Protein AF-A0A951AF20-F1 (afdb_monomer_lite)

pLDDT: mean 79.95, std 15.39, range [40.06, 97.38]

Radius of gyration: 38.18 Å; chains: 1; bounding box: 69×54×101 Å

Sequence (171 aa):
MSLGLAIALIGLTSLALAILLVPLLLRRQTDLSRESYNIAVYRDQLAEVERDAGRGLIGAEQAEAARAEIGRRILALAPRSAVEPPKSSASFAVAAIAVLLLPFAAWLLYARLGMPGLPDEPFAERAPPAAKAVAGGAEHLDLGEAIAKIGAHLKEHPEDLTGWLLLARTQ

Structure (mmCIF, N/CA/C/O backbone):
data_AF-A0A951AF20-F1
#
_entry.id   AF-A0A951AF20-F1
#
loop_
_atom_site.group_PDB
_atom_site.id
_atom_site.type_symbol
_atom_site.label_atom_id
_atom_site.label_alt_id
_atom_site.label_comp_id
_atom_site.label_asym_id
_atom_site.label_entity_id
_atom_site.label_seq_id
_atom_site.pdbx_PDB_ins_code
_atom_site.Cartn_x
_atom_site.Cartn_y
_atom_site.Cartn_z
_atom_site.occupancy
_atom_site.B_iso_or_equiv
_atom_site.auth_seq_id
_atom_site.auth_comp_id
_atom_site.auth_asym_id
_atom_site.auth_atom_id
_atom_site.pdbx_PDB_model_num
ATOM 1 N N . MET A 1 1 ? 18.245 -7.242 -28.278 1.00 63.59 1 MET A N 1
ATOM 2 C CA . MET A 1 1 ? 18.208 -6.647 -26.918 1.00 63.59 1 MET A CA 1
ATOM 3 C C . MET A 1 1 ? 19.289 -7.277 -26.042 1.00 63.59 1 MET A C 1
ATOM 5 O O . MET A 1 1 ? 19.335 -8.500 -25.961 1.00 63.59 1 MET A O 1
ATOM 9 N N . SER A 1 2 ? 20.182 -6.492 -25.429 1.00 80.56 2 SER A N 1
ATOM 10 C CA . SER A 1 2 ? 21.211 -7.043 -24.533 1.00 80.56 2 SER A CA 1
ATOM 11 C C . SER A 1 2 ? 20.570 -7.583 -23.245 1.00 80.56 2 SER A C 1
ATOM 13 O O . SER A 1 2 ? 19.606 -7.008 -22.735 1.00 80.56 2 SER A O 1
ATOM 15 N N . LEU A 1 3 ? 21.098 -8.691 -22.710 1.00 81.50 3 LEU A N 1
ATOM 16 C CA . LEU A 1 3 ? 20.596 -9.316 -21.476 1.00 81.50 3 LEU A CA 1
ATOM 17 C C . LEU A 1 3 ? 20.550 -8.307 -20.309 1.00 81.50 3 LEU A C 1
ATOM 19 O O . LEU A 1 3 ? 19.607 -8.306 -19.522 1.00 81.50 3 LEU A O 1
ATOM 23 N N . GLY A 1 4 ? 21.529 -7.398 -20.248 1.00 85.81 4 GLY A N 1
ATOM 24 C CA . GLY A 1 4 ? 21.602 -6.347 -19.232 1.00 85.81 4 GLY A CA 1
ATOM 25 C C . GLY A 1 4 ? 20.448 -5.340 -19.292 1.00 85.81 4 GLY A C 1
ATOM 26 O O . GLY A 1 4 ? 19.916 -4.969 -18.249 1.00 85.81 4 GLY A O 1
ATOM 27 N N . LEU A 1 5 ? 20.006 -4.944 -20.491 1.00 85.06 5 LEU A N 1
ATOM 28 C CA . LEU A 1 5 ? 18.901 -3.991 -20.658 1.00 85.06 5 LEU A CA 1
ATOM 29 C C . LEU A 1 5 ? 17.574 -4.605 -20.189 1.00 85.06 5 LEU A C 1
ATOM 31 O O . LEU A 1 5 ? 16.809 -3.962 -19.473 1.00 85.06 5 LEU A O 1
ATOM 35 N N . ALA A 1 6 ? 17.334 -5.878 -20.513 1.00 85.56 6 ALA A N 1
ATOM 36 C CA . ALA A 1 6 ? 16.149 -6.600 -20.051 1.00 85.56 6 ALA A CA 1
ATOM 37 C C . ALA A 1 6 ? 16.078 -6.671 -18.515 1.00 85.56 6 ALA A C 1
ATOM 39 O O . ALA A 1 6 ? 15.035 -6.384 -17.930 1.00 85.56 6 ALA A O 1
ATOM 40 N N . ILE A 1 7 ? 17.199 -7.001 -17.863 1.00 89.81 7 ILE A N 1
ATOM 41 C CA . ILE A 1 7 ? 17.292 -7.061 -16.397 1.00 89.81 7 ILE A CA 1
ATOM 42 C C . ILE A 1 7 ? 17.032 -5.681 -15.784 1.00 89.81 7 ILE A C 1
ATOM 44 O O . ILE A 1 7 ? 16.265 -5.576 -14.826 1.00 89.81 7 ILE A O 1
ATOM 48 N N . ALA A 1 8 ? 17.616 -4.622 -16.354 1.00 90.56 8 ALA A N 1
ATOM 49 C CA . ALA A 1 8 ? 17.415 -3.257 -15.879 1.00 90.56 8 ALA A CA 1
ATOM 50 C C . ALA A 1 8 ? 15.944 -2.821 -15.976 1.00 90.56 8 ALA A C 1
ATOM 52 O O . ALA A 1 8 ? 15.405 -2.281 -15.012 1.00 90.56 8 ALA A O 1
ATOM 53 N N . LEU A 1 9 ? 15.269 -3.101 -17.097 1.00 91.25 9 LEU A N 1
ATOM 54 C CA . LEU A 1 9 ? 13.852 -2.768 -17.281 1.00 91.25 9 LEU A CA 1
ATOM 55 C C . LEU A 1 9 ? 12.941 -3.534 -16.321 1.00 91.25 9 LEU A C 1
ATOM 57 O O . LEU A 1 9 ? 12.056 -2.933 -15.709 1.00 91.25 9 LEU A O 1
ATOM 61 N N . ILE A 1 10 ? 13.159 -4.841 -16.162 1.00 91.88 10 ILE A N 1
ATOM 62 C CA . ILE A 1 10 ? 12.387 -5.666 -15.224 1.00 91.88 10 ILE A CA 1
ATOM 63 C C . ILE A 1 10 ? 12.577 -5.133 -13.802 1.00 91.88 10 ILE A C 1
ATOM 65 O O . ILE A 1 10 ? 11.594 -4.868 -13.114 1.00 91.88 10 ILE A O 1
ATOM 69 N N . GLY A 1 11 ? 13.828 -4.896 -13.394 1.00 93.12 11 GLY A N 1
ATOM 70 C CA . GLY A 1 11 ? 14.157 -4.372 -12.070 1.00 93.12 11 GLY A CA 1
ATOM 71 C C . GLY A 1 11 ? 13.535 -3.002 -11.797 1.00 93.12 11 GLY A C 1
ATOM 72 O O . GLY A 1 11 ? 12.917 -2.812 -10.751 1.00 93.12 11 GLY A O 1
ATOM 73 N N . LEU A 1 12 ? 13.630 -2.065 -12.747 1.00 95.44 12 LEU A N 1
ATOM 74 C CA . LEU A 1 12 ? 13.049 -0.726 -12.612 1.00 95.44 12 LEU A CA 1
ATOM 75 C C . LEU A 1 12 ? 11.517 -0.781 -12.510 1.00 95.44 12 LEU A C 1
ATOM 77 O O . LEU A 1 12 ? 10.926 -0.094 -11.678 1.00 95.44 12 LEU A O 1
ATOM 81 N N . THR A 1 13 ? 10.876 -1.634 -13.312 1.00 92.62 13 THR A N 1
ATOM 82 C CA . THR A 1 13 ? 9.416 -1.809 -13.292 1.00 92.62 13 THR A CA 1
ATOM 83 C C . THR A 1 13 ? 8.950 -2.426 -11.975 1.00 92.62 13 THR A C 1
ATOM 85 O O . THR A 1 13 ? 8.009 -1.925 -11.358 1.00 92.62 13 THR A O 1
ATOM 88 N N . SER A 1 14 ? 9.628 -3.476 -11.499 1.00 93.06 14 SER A N 1
ATOM 89 C CA . SER A 1 14 ? 9.351 -4.078 -10.192 1.00 93.06 14 SER A CA 1
ATOM 90 C C . SER A 1 14 ? 9.543 -3.072 -9.059 1.00 93.06 14 SER A C 1
ATOM 92 O O . SER A 1 14 ? 8.704 -3.003 -8.163 1.00 93.06 14 SER A O 1
ATOM 94 N N . LEU A 1 15 ? 10.600 -2.256 -9.105 1.00 94.94 15 LEU A N 1
ATOM 95 C CA . LEU A 1 15 ? 10.851 -1.221 -8.104 1.00 94.94 15 LEU A CA 1
ATOM 96 C C . LEU A 1 15 ? 9.743 -0.161 -8.099 1.00 94.94 15 LEU A C 1
ATOM 98 O O . LEU A 1 15 ? 9.240 0.186 -7.033 1.00 94.94 15 LEU A O 1
ATOM 102 N N . ALA A 1 16 ? 9.316 0.314 -9.271 1.00 93.69 16 ALA A N 1
ATOM 103 C CA . ALA A 1 16 ? 8.216 1.269 -9.386 1.00 93.69 16 ALA A CA 1
ATOM 104 C C . ALA A 1 16 ? 6.903 0.699 -8.821 1.00 93.69 16 ALA A C 1
ATOM 106 O O . ALA A 1 16 ? 6.224 1.361 -8.033 1.00 93.69 16 ALA A O 1
ATOM 107 N N . LEU A 1 17 ? 6.574 -0.554 -9.159 1.00 92.25 17 LEU A N 1
ATOM 108 C CA . LEU A 1 17 ? 5.411 -1.252 -8.603 1.00 92.25 17 LEU A CA 1
ATOM 109 C C . LEU A 1 17 ? 5.521 -1.416 -7.084 1.00 92.25 17 LEU A C 1
ATOM 111 O O . LEU A 1 17 ? 4.540 -1.196 -6.377 1.00 92.25 17 LEU A O 1
ATOM 115 N N . ALA A 1 18 ? 6.702 -1.758 -6.566 1.00 91.19 18 ALA A N 1
ATOM 116 C CA . ALA A 1 18 ? 6.929 -1.879 -5.132 1.00 91.19 18 ALA A CA 1
ATOM 117 C C . ALA A 1 18 ? 6.721 -0.536 -4.418 1.00 91.19 18 ALA A C 1
ATOM 119 O O . ALA A 1 18 ? 5.989 -0.482 -3.433 1.00 91.19 18 ALA A O 1
ATOM 120 N N . ILE A 1 19 ? 7.283 0.557 -4.943 1.00 94.25 19 ILE A N 1
ATOM 121 C CA . ILE A 1 19 ? 7.111 1.909 -4.389 1.00 94.25 19 ILE A CA 1
ATOM 122 C C . ILE A 1 19 ? 5.631 2.306 -4.333 1.00 94.25 19 ILE A C 1
ATOM 124 O O . ILE A 1 19 ? 5.214 2.951 -3.375 1.00 94.25 19 ILE A O 1
ATOM 128 N N . LEU A 1 20 ? 4.825 1.908 -5.318 1.00 89.69 20 LEU A N 1
ATOM 129 C CA . LEU A 1 20 ? 3.399 2.227 -5.344 1.00 89.69 20 LEU A CA 1
ATOM 130 C C . LEU A 1 20 ? 2.575 1.337 -4.399 1.00 89.69 20 LEU A C 1
ATOM 132 O O . LEU A 1 20 ? 1.722 1.826 -3.657 1.00 89.69 20 LEU A O 1
ATOM 136 N N . LEU A 1 21 ? 2.809 0.023 -4.430 1.00 88.00 21 LEU A N 1
ATOM 137 C CA . LEU A 1 21 ? 1.948 -0.959 -3.767 1.00 88.00 21 LEU A CA 1
ATOM 138 C C . LEU A 1 21 ? 2.312 -1.165 -2.292 1.00 88.00 21 LEU A C 1
ATOM 140 O O . LEU A 1 21 ? 1.423 -1.250 -1.447 1.00 88.00 21 LEU A O 1
ATOM 144 N N . VAL A 1 22 ? 3.601 -1.204 -1.950 1.00 87.69 22 VAL A N 1
ATOM 145 C CA . VAL A 1 22 ? 4.073 -1.477 -0.582 1.00 87.69 22 VAL A CA 1
ATOM 146 C C . VAL A 1 22 ? 3.518 -0.476 0.446 1.00 87.69 22 VAL A C 1
ATOM 148 O O . VAL A 1 22 ? 2.863 -0.927 1.389 1.00 87.69 22 VAL A O 1
ATOM 151 N N . PRO A 1 23 ? 3.671 0.859 0.306 1.00 86.25 23 PRO A N 1
ATOM 152 C CA . PRO A 1 23 ? 3.178 1.797 1.320 1.00 86.25 23 PRO A CA 1
ATOM 153 C C . PRO A 1 23 ? 1.652 1.773 1.473 1.00 86.25 23 PRO A C 1
ATOM 155 O O . PRO A 1 23 ? 1.147 1.976 2.578 1.00 86.25 23 PRO A O 1
ATOM 158 N N . LEU A 1 24 ? 0.910 1.486 0.399 1.00 83.06 24 LEU A N 1
ATOM 159 C CA . LEU A 1 24 ? -0.546 1.352 0.448 1.00 83.06 24 LEU A CA 1
ATOM 160 C C . LEU A 1 24 ? -0.967 0.140 1.290 1.00 83.06 24 LEU A C 1
ATOM 162 O O . LEU A 1 24 ? -1.889 0.226 2.103 1.00 83.06 24 LEU A O 1
ATOM 166 N N . LEU A 1 25 ? -0.257 -0.978 1.134 1.00 80.75 25 LEU A N 1
ATOM 167 C CA . LEU A 1 25 ? -0.512 -2.191 1.901 1.00 80.75 25 LEU A CA 1
ATOM 168 C C . LEU A 1 25 ? -0.089 -2.058 3.367 1.00 80.75 25 LEU A C 1
ATOM 170 O O . LEU A 1 25 ? -0.802 -2.551 4.241 1.00 80.75 25 LEU A O 1
ATOM 174 N N . LEU A 1 26 ? 1.032 -1.386 3.651 1.00 80.06 26 LEU A N 1
ATOM 175 C CA . LEU A 1 26 ? 1.468 -1.149 5.031 1.00 80.06 26 LEU A CA 1
ATOM 176 C C . LEU A 1 26 ? 0.507 -0.216 5.780 1.00 80.06 26 LEU A C 1
ATOM 178 O O . LEU A 1 26 ? 0.152 -0.516 6.917 1.00 80.06 26 LEU A O 1
ATOM 182 N N . ARG A 1 27 ? 0.033 0.867 5.146 1.00 76.38 27 ARG A N 1
ATOM 183 C CA . ARG A 1 27 ? -0.955 1.785 5.746 1.00 76.38 27 ARG A CA 1
ATOM 184 C C . ARG A 1 27 ? -2.233 1.063 6.164 1.00 76.38 27 ARG A C 1
ATOM 186 O O . ARG A 1 27 ? -2.680 1.184 7.300 1.00 76.38 27 ARG A O 1
ATOM 193 N N . ARG A 1 28 ? -2.759 0.215 5.279 1.00 72.81 28 ARG A N 1
ATOM 194 C CA . ARG A 1 28 ? -3.953 -0.584 5.561 1.00 72.81 28 ARG A CA 1
ATOM 195 C C . ARG A 1 28 ? -3.770 -1.514 6.766 1.00 72.81 28 ARG A C 1
ATOM 197 O O . ARG A 1 28 ? -4.696 -1.676 7.553 1.00 72.81 28 ARG A O 1
ATOM 204 N N . GLN A 1 29 ? -2.591 -2.114 6.931 1.00 70.56 29 GLN A N 1
ATOM 205 C CA . GLN A 1 29 ? -2.298 -2.947 8.104 1.00 70.56 29 GLN A CA 1
ATOM 206 C C . GLN A 1 29 ? -2.246 -2.126 9.395 1.00 70.56 29 GLN A C 1
ATOM 208 O O . GLN A 1 29 ? -2.770 -2.560 10.422 1.00 70.56 29 GLN A O 1
ATOM 213 N N . THR A 1 30 ? -1.647 -0.932 9.351 1.00 73.25 30 THR A N 1
ATOM 214 C CA . THR A 1 30 ? -1.591 -0.050 10.522 1.00 73.25 30 THR A CA 1
ATOM 215 C C . THR A 1 30 ? -2.964 0.477 10.925 1.00 73.25 30 THR A C 1
ATOM 217 O O . THR A 1 30 ? -3.233 0.566 12.121 1.00 73.25 30 THR A O 1
ATOM 220 N N . ASP A 1 31 ? -3.841 0.770 9.964 1.00 74.19 31 ASP A N 1
ATOM 221 C CA . ASP A 1 31 ? -5.196 1.262 10.235 1.00 74.19 31 ASP A CA 1
ATOM 222 C C . ASP A 1 31 ? -6.058 0.175 10.889 1.00 74.19 31 ASP A C 1
ATOM 224 O O . ASP A 1 31 ? -6.629 0.408 11.953 1.00 74.19 31 ASP A O 1
ATOM 228 N N . LEU A 1 32 ? -6.032 -1.054 10.354 1.00 71.75 32 LEU A N 1
ATOM 229 C CA . LEU A 1 32 ? -6.723 -2.205 10.956 1.00 71.75 32 LEU A CA 1
ATOM 230 C C . LEU A 1 32 ? -6.234 -2.500 12.383 1.00 71.75 32 LEU A C 1
ATOM 232 O O . LEU A 1 32 ? -7.025 -2.819 13.272 1.00 71.75 32 LEU A O 1
ATOM 236 N N . SER A 1 33 ? -4.926 -2.374 12.624 1.00 75.75 33 SER A N 1
ATOM 237 C CA . SER A 1 33 ? -4.348 -2.534 13.962 1.00 75.75 33 SER A CA 1
ATOM 238 C C . SER A 1 33 ? -4.849 -1.450 14.926 1.00 75.75 33 SER A C 1
ATOM 240 O O . SER A 1 33 ? -5.317 -1.766 16.023 1.00 75.75 33 SER A O 1
ATOM 242 N N . ARG A 1 34 ? -4.855 -0.178 14.502 1.00 78.81 34 ARG A N 1
ATOM 243 C CA . ARG A 1 34 ? -5.374 0.949 15.300 1.00 78.81 34 ARG A CA 1
ATOM 244 C C . ARG A 1 34 ? -6.865 0.810 15.606 1.00 78.81 34 ARG A C 1
ATOM 246 O O . ARG A 1 34 ? -7.264 1.045 16.743 1.00 78.81 34 ARG A O 1
ATOM 253 N N . GLU A 1 35 ? -7.678 0.401 14.636 1.00 83.62 35 GLU A N 1
ATOM 254 C CA . GLU A 1 35 ? -9.110 0.143 14.835 1.00 83.62 35 GLU A CA 1
ATOM 255 C C . GLU A 1 35 ? -9.341 -0.954 15.878 1.00 83.62 35 GLU A C 1
ATOM 257 O O . GLU A 1 35 ? -10.107 -0.756 16.823 1.00 83.62 35 GLU A O 1
ATOM 262 N N . SER A 1 36 ? -8.623 -2.078 15.767 1.00 80.19 36 SER A N 1
ATOM 263 C CA . SER A 1 36 ? -8.733 -3.183 16.727 1.00 80.19 36 SER A CA 1
ATOM 264 C C . SER A 1 36 ? -8.339 -2.773 18.152 1.00 80.19 36 SER A C 1
ATOM 266 O O . SER A 1 36 ? -9.016 -3.143 19.114 1.00 80.19 36 SER A O 1
ATOM 268 N N . TYR A 1 37 ? -7.302 -1.941 18.287 1.00 85.06 37 TYR A N 1
ATOM 269 C CA . TYR A 1 37 ? -6.882 -1.371 19.564 1.00 85.06 37 TYR A CA 1
ATOM 270 C C . TYR A 1 37 ? -7.952 -0.439 20.150 1.00 85.06 37 TYR A C 1
ATOM 272 O O . TYR A 1 37 ? -8.315 -0.567 21.318 1.00 85.06 37 TYR A O 1
ATOM 280 N N . ASN A 1 38 ? -8.521 0.455 19.337 1.00 88.56 38 ASN A N 1
ATOM 281 C CA . ASN A 1 38 ? -9.559 1.385 19.787 1.00 88.56 38 ASN A CA 1
ATOM 282 C C . ASN A 1 38 ? -10.833 0.658 20.246 1.00 88.56 38 ASN A C 1
ATOM 284 O O . ASN A 1 38 ? -11.447 1.059 21.233 1.00 88.56 38 ASN A O 1
ATOM 288 N N . ILE A 1 39 ? -11.210 -0.438 19.576 1.00 90.19 39 ILE A N 1
ATOM 289 C CA . ILE A 1 39 ? -12.336 -1.281 20.003 1.00 90.19 39 ILE A CA 1
ATOM 290 C C . ILE A 1 39 ? -12.079 -1.864 21.397 1.00 90.19 39 ILE A C 1
ATOM 292 O O . ILE A 1 39 ? -12.983 -1.849 22.231 1.00 90.19 39 ILE A O 1
ATOM 296 N N . ALA A 1 40 ? -10.868 -2.355 21.677 1.00 90.00 40 ALA A N 1
ATOM 297 C CA . ALA A 1 40 ? -10.532 -2.885 22.998 1.00 90.00 40 ALA A CA 1
ATOM 298 C C . ALA A 1 40 ? -10.671 -1.815 24.095 1.00 90.00 40 ALA A C 1
ATOM 300 O O . ALA A 1 40 ? -11.273 -2.083 25.133 1.00 90.00 40 ALA A O 1
ATOM 301 N N . VAL A 1 41 ? -10.210 -0.590 23.825 1.00 93.88 41 VAL A N 1
ATOM 302 C CA . VAL A 1 41 ? -10.348 0.549 24.747 1.00 93.88 41 VAL A CA 1
ATOM 303 C C . VAL A 1 41 ? -11.819 0.897 24.996 1.00 93.88 41 VAL A C 1
ATOM 305 O O . VAL A 1 41 ? -12.220 1.076 26.142 1.00 93.88 41 VAL A O 1
ATOM 308 N N . TYR A 1 42 ? -12.659 0.952 23.957 1.00 94.19 42 TYR A N 1
ATOM 309 C CA . TYR A 1 42 ? -14.084 1.253 24.140 1.00 94.19 42 TYR A CA 1
ATOM 310 C C . TYR A 1 42 ? -14.841 0.165 24.906 1.00 94.19 42 TYR A C 1
ATOM 312 O O . TYR A 1 42 ? -15.778 0.475 25.641 1.00 94.19 42 TYR A O 1
ATOM 320 N N . ARG A 1 43 ? -14.436 -1.104 24.777 1.00 93.31 43 ARG A N 1
ATOM 321 C CA . ARG A 1 43 ? -15.003 -2.194 25.587 1.00 93.31 43 ARG A CA 1
ATOM 322 C C . ARG A 1 43 ? -14.649 -2.046 27.065 1.00 93.31 43 ARG A C 1
ATOM 324 O O . ARG A 1 43 ? -15.508 -2.296 27.903 1.00 93.31 43 ARG A O 1
ATOM 331 N N . ASP A 1 44 ? -13.428 -1.617 27.371 1.00 95.62 44 ASP A N 1
ATOM 332 C CA . ASP A 1 44 ? -13.006 -1.345 28.748 1.00 95.62 44 ASP A CA 1
ATOM 333 C C . ASP A 1 44 ? -13.774 -0.156 29.351 1.00 95.62 44 ASP A C 1
ATOM 335 O O . ASP A 1 44 ? -14.307 -0.255 30.454 1.00 95.62 44 ASP A O 1
ATOM 339 N N . GLN A 1 45 ? -13.965 0.918 28.575 1.00 96.12 45 GLN A N 1
ATOM 340 C CA . GLN A 1 45 ? -14.788 2.066 28.984 1.00 96.12 45 GLN A CA 1
ATOM 341 C C . GLN A 1 45 ? -16.239 1.672 29.280 1.00 96.12 45 GLN A C 1
ATOM 343 O O . GLN A 1 45 ? -16.838 2.169 30.230 1.00 96.12 45 GLN A O 1
ATOM 348 N N . LEU A 1 46 ? -16.816 0.760 28.495 1.00 96.75 46 LEU A N 1
ATOM 349 C CA . LEU A 1 46 ? -18.169 0.267 28.747 1.00 96.75 46 LEU A CA 1
ATOM 350 C C . LEU A 1 46 ? -18.252 -0.485 30.086 1.00 96.75 46 LEU A C 1
ATOM 352 O O . LEU A 1 46 ? -19.182 -0.267 30.863 1.00 96.75 46 LEU A O 1
ATOM 356 N N . ALA A 1 47 ? -17.249 -1.319 30.379 1.00 96.75 47 ALA A N 1
ATOM 357 C CA . ALA A 1 47 ? -17.146 -2.040 31.645 1.00 96.75 47 ALA A CA 1
ATOM 358 C C . ALA A 1 47 ? -16.882 -1.103 32.839 1.00 96.75 47 ALA A C 1
ATOM 360 O O . ALA A 1 47 ? -17.287 -1.387 33.967 1.00 96.75 47 ALA A O 1
ATOM 361 N N . GLU A 1 48 ? -16.198 0.019 32.627 1.00 96.56 48 GLU A N 1
ATOM 362 C CA . GLU A 1 48 ? -16.045 1.072 33.633 1.00 96.56 48 GLU A CA 1
ATOM 363 C C . GLU A 1 48 ? -17.381 1.760 33.938 1.00 96.56 48 GLU A C 1
ATOM 365 O O . GLU A 1 48 ? -17.779 1.808 35.101 1.00 96.56 48 GLU A O 1
ATOM 370 N N . VAL A 1 49 ? -18.133 2.163 32.909 1.00 97.38 49 VAL A N 1
ATOM 371 C CA . VAL A 1 49 ? -19.472 2.759 33.065 1.00 97.38 49 VAL A CA 1
ATOM 372 C C . VAL A 1 49 ? -20.421 1.817 33.812 1.00 97.38 49 VAL A C 1
ATOM 374 O O . VAL A 1 49 ? -21.162 2.254 34.692 1.00 97.38 49 VAL A O 1
ATOM 377 N N . GLU A 1 50 ? -20.390 0.516 33.515 1.00 95.50 50 GLU A N 1
ATOM 378 C CA . GLU A 1 50 ? -21.193 -0.479 34.235 1.00 95.50 50 GLU A CA 1
ATOM 379 C C . GLU A 1 50 ? -20.809 -0.597 35.712 1.00 95.50 50 GLU A C 1
ATOM 381 O O . GLU A 1 50 ? -21.690 -0.646 36.575 1.00 95.50 50 GLU A O 1
ATOM 386 N N . ARG A 1 51 ? -19.507 -0.601 36.024 1.00 97.00 51 ARG A N 1
ATOM 387 C CA . ARG A 1 51 ? -19.024 -0.628 37.411 1.00 97.00 51 ARG A CA 1
ATOM 388 C C . ARG A 1 51 ? -19.405 0.640 38.168 1.00 97.00 51 ARG A C 1
ATOM 390 O O . ARG A 1 51 ? -19.785 0.553 39.333 1.00 97.00 51 ARG A O 1
ATOM 397 N N . ASP A 1 52 ? -19.322 1.804 37.539 1.00 96.94 52 ASP A N 1
ATOM 398 C CA . ASP A 1 52 ? -19.665 3.082 38.168 1.00 96.94 52 ASP A CA 1
ATOM 399 C C . ASP A 1 52 ? -21.164 3.220 38.410 1.00 96.94 52 ASP A C 1
ATOM 401 O O . ASP A 1 52 ? -21.574 3.654 39.489 1.00 96.94 52 ASP A O 1
ATOM 405 N N . ALA A 1 53 ? -21.982 2.767 37.458 1.00 96.31 53 ALA A N 1
ATOM 406 C CA . ALA A 1 53 ? -23.427 2.689 37.624 1.00 96.31 53 ALA A CA 1
ATOM 407 C C . ALA A 1 53 ? -23.809 1.698 38.736 1.00 96.31 53 ALA A C 1
ATOM 409 O O . ALA A 1 53 ? -24.622 2.023 39.599 1.00 96.31 53 ALA A O 1
ATOM 410 N N . GLY A 1 54 ? -23.178 0.518 38.776 1.00 94.69 54 GLY A N 1
ATOM 411 C CA . GLY A 1 54 ? -23.404 -0.484 39.823 1.00 94.69 54 GLY A CA 1
ATOM 412 C C . GLY A 1 54 ? -22.991 -0.016 41.223 1.00 94.69 54 GLY A C 1
ATOM 413 O O . GLY A 1 54 ? -23.584 -0.434 42.214 1.00 94.69 54 GLY A O 1
ATOM 414 N N . ARG A 1 55 ? -22.006 0.888 41.310 1.00 96.25 55 ARG A N 1
ATOM 415 C CA . ARG A 1 55 ? -21.578 1.548 42.556 1.00 96.25 55 ARG A CA 1
ATOM 416 C C . ARG A 1 55 ? -22.406 2.787 42.913 1.00 96.25 55 ARG A C 1
ATOM 418 O O . ARG A 1 55 ? -22.176 3.368 43.969 1.00 96.25 55 ARG A O 1
ATOM 425 N N . GLY A 1 56 ? -23.334 3.208 42.052 1.00 93.88 56 GLY A N 1
ATOM 426 C CA . GLY A 1 56 ? -24.126 4.426 42.238 1.00 93.88 56 GLY A CA 1
ATOM 427 C C . GLY A 1 56 ? -23.318 5.725 42.132 1.00 93.88 56 GLY A C 1
ATOM 428 O O . GLY A 1 56 ? -23.775 6.759 42.610 1.00 93.88 56 GLY A O 1
ATOM 429 N N . LEU A 1 57 ? -22.123 5.688 41.530 1.00 95.69 57 LEU A N 1
ATOM 430 C CA . LEU A 1 57 ? -21.276 6.874 41.325 1.00 95.69 57 LEU A CA 1
ATOM 431 C C . LEU A 1 57 ? -21.816 7.781 40.211 1.00 95.69 57 LEU A C 1
ATOM 433 O O . LEU A 1 57 ? -21.575 8.986 40.219 1.00 95.69 57 LEU A O 1
ATOM 437 N N . ILE A 1 58 ? -22.558 7.197 39.269 1.00 95.75 58 ILE A N 1
ATOM 438 C CA . ILE A 1 58 ? -23.257 7.894 38.188 1.00 95.75 58 ILE A CA 1
ATOM 439 C C . ILE A 1 58 ? -24.732 7.486 38.183 1.00 95.75 58 ILE A C 1
ATOM 441 O O . ILE A 1 58 ? -25.074 6.352 38.522 1.00 95.75 58 ILE A O 1
ATOM 445 N N . GLY A 1 59 ? -25.614 8.411 37.802 1.00 95.75 59 GLY A N 1
ATOM 446 C CA . GLY A 1 59 ? -27.044 8.126 37.681 1.00 95.75 59 GLY A CA 1
ATOM 447 C C . GLY A 1 59 ? -27.371 7.253 36.464 1.00 95.75 59 GLY A C 1
ATOM 448 O O . GLY A 1 59 ? -26.591 7.150 35.514 1.00 95.75 59 GLY A O 1
ATOM 449 N N . ALA A 1 60 ? -28.545 6.616 36.489 1.00 93.69 60 ALA A N 1
ATOM 450 C CA . ALA A 1 60 ? -28.968 5.674 35.451 1.00 93.69 60 ALA A CA 1
ATOM 451 C C . ALA A 1 60 ? -29.080 6.324 34.060 1.00 93.69 60 ALA A C 1
ATOM 453 O O . ALA A 1 60 ? -28.628 5.738 33.079 1.00 93.69 60 ALA A O 1
ATOM 454 N N . GLU A 1 61 ? -29.612 7.549 33.976 1.00 95.06 61 GLU A N 1
ATOM 455 C CA . GLU A 1 61 ? -29.697 8.290 32.710 1.00 95.06 61 GLU A CA 1
ATOM 456 C C . GLU A 1 61 ? -28.313 8.658 32.163 1.00 95.06 61 GLU A C 1
ATOM 458 O O . GLU A 1 61 ? -28.068 8.557 30.962 1.00 95.06 61 GLU A O 1
ATOM 463 N N . GLN A 1 62 ? -27.375 9.035 33.037 1.00 96.00 62 GLN A N 1
ATOM 464 C CA . GLN A 1 62 ? -25.999 9.338 32.644 1.00 96.00 62 GLN A CA 1
ATOM 465 C C . GLN A 1 62 ? -25.278 8.081 32.142 1.00 96.00 62 GLN A C 1
ATOM 467 O O . GLN A 1 62 ? -24.559 8.146 31.145 1.00 96.00 62 GLN A O 1
ATOM 472 N N . ALA A 1 63 ? -25.496 6.934 32.793 1.00 96.88 63 ALA A N 1
ATOM 473 C CA . ALA A 1 63 ? -24.943 5.653 32.363 1.00 96.88 63 ALA A CA 1
ATOM 474 C C . ALA A 1 63 ? -25.511 5.209 31.002 1.00 96.88 63 ALA A C 1
ATOM 476 O O . ALA A 1 63 ? -24.752 4.799 30.126 1.00 96.88 63 ALA A O 1
ATOM 477 N N . GLU A 1 64 ? -26.826 5.325 30.795 1.00 96.62 64 GLU A N 1
ATOM 478 C CA . GLU A 1 64 ? -27.490 5.092 29.502 1.00 96.62 64 GLU A CA 1
ATOM 479 C C . GLU A 1 64 ? -26.910 5.982 28.394 1.00 96.62 64 GLU A C 1
ATOM 481 O O . GLU A 1 64 ? -26.486 5.481 27.350 1.00 96.62 64 GLU A O 1
ATOM 486 N N . ALA A 1 65 ? -26.810 7.291 28.641 1.00 97.06 65 ALA A N 1
ATOM 487 C CA . ALA A 1 65 ? -26.259 8.240 27.678 1.00 97.06 65 ALA A CA 1
ATOM 488 C C . ALA A 1 65 ? -24.795 7.922 27.322 1.00 97.06 65 ALA A C 1
ATOM 490 O O . ALA A 1 65 ? -24.417 7.949 26.148 1.00 97.06 65 ALA A O 1
ATOM 491 N N . ALA A 1 66 ? -23.975 7.566 28.318 1.00 96.38 66 ALA A N 1
ATOM 492 C CA . ALA A 1 66 ? -22.586 7.170 28.109 1.00 96.38 66 ALA A CA 1
ATOM 493 C C . ALA A 1 66 ? -22.474 5.884 27.273 1.00 96.38 66 ALA A C 1
ATOM 495 O O . ALA A 1 66 ? -21.696 5.837 26.317 1.00 96.38 66 ALA A O 1
ATOM 496 N N . ARG A 1 67 ? -23.289 4.862 27.573 1.00 96.50 67 ARG A N 1
ATOM 497 C CA . ARG A 1 67 ? -23.346 3.617 26.789 1.00 96.50 67 ARG A CA 1
ATOM 498 C C . ARG A 1 67 ? -23.743 3.876 25.337 1.00 96.50 67 ARG A C 1
ATOM 500 O O . ARG A 1 67 ? -23.104 3.341 24.431 1.00 96.50 67 ARG A O 1
ATOM 507 N N . ALA A 1 68 ? -24.747 4.722 25.110 1.00 96.50 68 ALA A N 1
ATOM 508 C CA . ALA A 1 68 ? -25.198 5.083 23.770 1.00 96.50 68 ALA A CA 1
ATOM 509 C C . ALA A 1 68 ? -24.099 5.795 22.958 1.00 96.50 68 ALA A C 1
ATOM 511 O O . ALA A 1 68 ? -23.875 5.462 21.792 1.00 96.50 68 ALA A O 1
ATOM 512 N N . GLU A 1 69 ? -23.363 6.729 23.569 1.00 95.44 69 GLU A N 1
ATOM 513 C CA . GLU A 1 69 ? -22.263 7.440 22.907 1.00 95.44 69 GLU A CA 1
ATOM 514 C C . GLU A 1 69 ? -21.076 6.517 22.590 1.00 95.44 69 GLU A C 1
ATOM 516 O O . GLU A 1 69 ? -20.551 6.550 21.474 1.00 95.44 69 GLU A O 1
ATOM 521 N N . ILE A 1 70 ? -20.667 5.661 23.534 1.00 95.38 70 ILE A N 1
ATOM 522 C CA . ILE A 1 70 ? -19.597 4.674 23.311 1.00 95.38 70 ILE A CA 1
ATOM 523 C C . ILE A 1 70 ? -20.006 3.706 22.195 1.00 95.38 70 ILE A C 1
ATOM 525 O O . ILE A 1 70 ? -19.229 3.467 21.270 1.00 95.38 70 ILE A O 1
ATOM 529 N N . GLY A 1 71 ? -21.248 3.214 22.221 1.00 92.62 71 GLY A N 1
ATOM 530 C CA . GLY A 1 71 ? -21.809 2.377 21.162 1.00 92.62 71 GLY A CA 1
ATOM 531 C C . GLY A 1 71 ? -21.762 3.066 19.798 1.00 92.62 71 GLY A C 1
ATOM 532 O O . GLY A 1 71 ? -21.297 2.475 18.825 1.00 92.62 7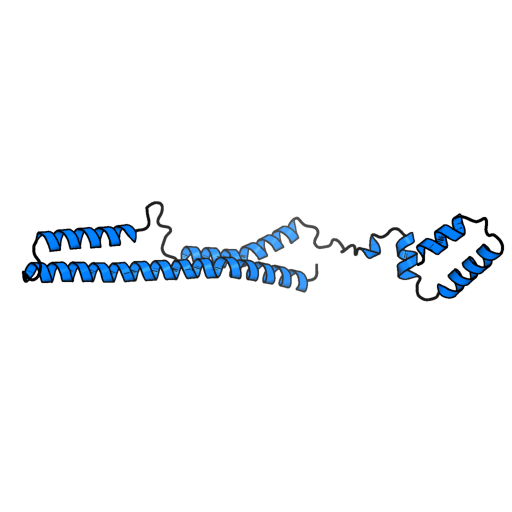1 GLY A O 1
ATOM 533 N N . ARG A 1 72 ? -22.134 4.351 19.725 1.00 92.88 72 ARG A N 1
ATOM 534 C CA . ARG A 1 72 ? -22.031 5.147 18.493 1.00 92.88 72 ARG A CA 1
ATOM 535 C C . ARG A 1 72 ? -20.590 5.243 17.983 1.00 92.88 72 ARG A C 1
ATOM 537 O O . ARG A 1 72 ? -20.374 5.148 16.778 1.00 92.88 72 ARG A O 1
ATOM 544 N N . ARG A 1 73 ? -19.602 5.405 18.870 1.00 91.25 73 ARG A N 1
ATOM 545 C CA . ARG A 1 73 ? -18.171 5.456 18.504 1.00 91.25 73 ARG A CA 1
ATOM 546 C C . ARG A 1 73 ? -17.654 4.115 17.992 1.00 91.25 73 ARG A C 1
ATOM 548 O O . ARG A 1 73 ? -16.948 4.093 16.990 1.00 91.25 73 ARG A O 1
ATOM 555 N N . ILE A 1 74 ? -18.052 3.008 18.619 1.00 90.25 74 ILE A N 1
ATOM 556 C CA . ILE A 1 74 ? -17.732 1.655 18.139 1.00 90.25 74 ILE A CA 1
ATOM 557 C C . ILE A 1 74 ? -18.343 1.427 16.750 1.00 90.25 74 ILE A C 1
ATOM 559 O O . ILE A 1 74 ? -17.658 0.953 15.849 1.00 90.25 74 ILE A O 1
ATOM 563 N N . LEU A 1 75 ? -19.605 1.815 16.547 1.00 88.00 75 LEU A N 1
ATOM 564 C CA . LEU A 1 75 ? -20.272 1.713 15.246 1.00 88.00 75 LEU A CA 1
ATOM 565 C C . LEU A 1 75 ? -19.631 2.612 14.179 1.00 88.00 75 LEU A C 1
ATOM 567 O O . LEU A 1 75 ? -19.640 2.255 13.007 1.00 88.00 75 LEU A O 1
ATOM 571 N N . ALA A 1 76 ? -19.059 3.755 14.564 1.00 86.75 76 ALA A N 1
ATOM 572 C CA . ALA A 1 76 ? -18.320 4.627 13.652 1.00 86.75 76 ALA A CA 1
ATOM 573 C C . ALA A 1 76 ? -16.945 4.060 13.253 1.00 86.75 76 ALA A C 1
ATOM 575 O O . ALA A 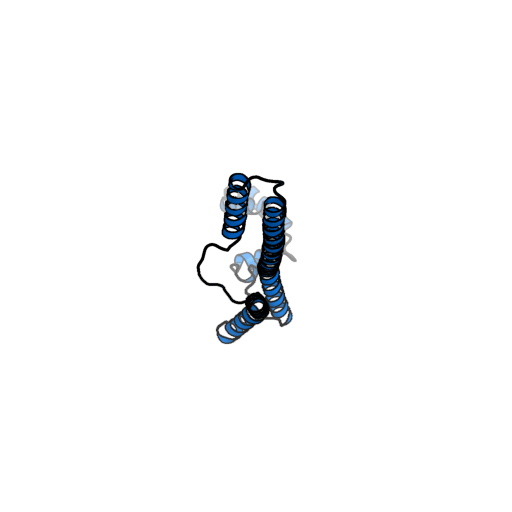1 76 ? -16.446 4.401 12.182 1.00 86.75 76 ALA A O 1
ATOM 576 N N . LEU A 1 77 ? -16.346 3.208 14.095 1.00 81.06 77 LEU A N 1
ATOM 577 C CA . LEU A 1 77 ? -15.138 2.444 13.769 1.00 81.06 77 LEU A CA 1
ATOM 578 C C . LEU A 1 77 ? -15.431 1.190 12.943 1.00 81.06 77 LEU A C 1
ATOM 580 O O . LEU A 1 77 ? -14.533 0.681 12.279 1.00 81.06 77 LEU A O 1
ATOM 584 N N . ALA A 1 78 ? -16.659 0.667 12.991 1.00 68.50 78 ALA A N 1
ATOM 585 C CA . ALA A 1 78 ? -17.043 -0.445 12.141 1.00 68.50 78 ALA A CA 1
ATOM 586 C C . ALA A 1 78 ? -17.034 0.031 10.676 1.00 68.50 78 ALA A C 1
ATOM 588 O O . ALA A 1 78 ? -17.722 1.004 10.344 1.00 68.50 78 ALA A O 1
ATOM 589 N N . PRO A 1 79 ? -16.274 -0.620 9.780 1.00 59.97 79 PRO A N 1
ATOM 590 C CA . PRO A 1 79 ? -16.239 -0.221 8.382 1.00 59.97 79 PRO A CA 1
ATOM 591 C C . PRO A 1 79 ? -17.661 -0.285 7.808 1.00 59.97 79 PRO A C 1
ATOM 593 O O . PRO A 1 79 ? -18.305 -1.337 7.837 1.00 59.97 79 PRO A O 1
ATOM 596 N N . ARG A 1 80 ? -18.171 0.854 7.307 1.00 50.50 80 ARG A N 1
ATOM 597 C CA . ARG A 1 80 ? -19.460 0.927 6.595 1.00 50.50 80 ARG A CA 1
ATOM 598 C C . ARG A 1 80 ? -19.471 -0.165 5.517 1.00 50.50 80 ARG A C 1
ATOM 600 O O . ARG A 1 80 ? -18.602 -0.192 4.653 1.00 50.50 80 ARG A O 1
ATOM 607 N N . SER A 1 81 ? -20.421 -1.086 5.625 1.00 44.69 81 SER A N 1
ATOM 608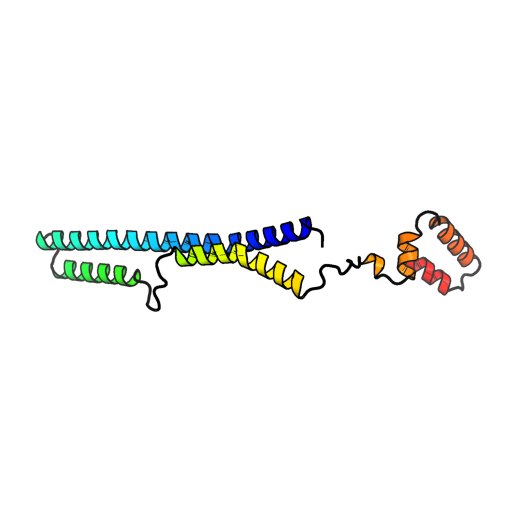 C CA . SER A 1 81 ? -20.484 -2.359 4.903 1.00 44.69 81 SER A CA 1
ATOM 609 C C . SER A 1 81 ? -20.310 -2.270 3.381 1.00 44.69 81 SER A C 1
ATOM 611 O O . SER A 1 81 ? -21.016 -1.506 2.732 1.00 44.69 81 SER A O 1
ATOM 613 N N . ALA A 1 82 ? -19.455 -3.134 2.817 1.00 40.06 82 ALA A N 1
ATOM 614 C CA . ALA A 1 82 ? -19.805 -4.157 1.815 1.00 40.06 82 ALA A CA 1
ATOM 615 C C . ALA A 1 82 ? -18.527 -4.891 1.354 1.00 40.06 82 ALA A C 1
ATOM 617 O O . ALA A 1 82 ? -17.616 -4.276 0.810 1.00 40.06 82 ALA A O 1
ATOM 618 N N . VAL A 1 83 ? -18.507 -6.217 1.547 1.00 40.62 83 VAL A N 1
ATOM 619 C CA . VAL A 1 83 ? -17.390 -7.149 1.297 1.00 40.62 83 VAL A CA 1
ATOM 620 C C . VAL A 1 83 ? -16.234 -6.960 2.285 1.00 40.62 83 VAL A C 1
ATOM 622 O O . VAL A 1 83 ? -15.390 -6.093 2.110 1.00 40.62 83 VAL A O 1
ATOM 625 N N . GLU A 1 84 ? -16.161 -7.802 3.318 1.00 42.22 84 GLU A N 1
ATOM 626 C CA . GLU A 1 84 ? -14.882 -8.076 3.981 1.00 42.22 84 GLU A CA 1
ATOM 627 C C . GLU A 1 84 ? -13.979 -8.795 2.964 1.00 42.22 84 GLU A C 1
ATOM 629 O O . GLU A 1 84 ? -14.231 -9.964 2.660 1.00 42.22 84 GLU A O 1
ATOM 634 N N . PRO A 1 85 ? -12.924 -8.175 2.402 1.00 47.72 85 PRO A N 1
ATOM 635 C CA . PRO A 1 85 ? -11.859 -8.981 1.840 1.00 47.72 85 PRO A CA 1
ATOM 636 C C . PRO A 1 85 ? -11.162 -9.701 3.008 1.00 47.72 85 PRO A C 1
ATOM 638 O O . PRO A 1 85 ? -10.947 -9.097 4.066 1.00 47.72 85 PRO A O 1
ATOM 641 N N . PRO A 1 86 ? -10.805 -10.984 2.846 1.00 47.41 86 PRO A N 1
ATOM 642 C CA . PRO A 1 86 ? -10.207 -11.777 3.911 1.00 47.41 86 PRO A CA 1
ATOM 643 C C . PRO A 1 86 ? -8.939 -11.115 4.462 1.00 47.41 86 PRO A C 1
ATOM 645 O O . PRO A 1 86 ? -8.226 -10.404 3.750 1.00 47.41 86 PRO A O 1
ATOM 648 N N . LYS A 1 87 ? -8.664 -11.381 5.746 1.00 53.91 87 LYS A N 1
ATOM 649 C CA . LYS A 1 87 ? -7.476 -10.956 6.504 1.00 53.91 87 LYS A CA 1
ATOM 650 C C . LYS A 1 87 ? -6.221 -10.866 5.623 1.00 53.91 87 LYS A C 1
ATOM 652 O O . LYS A 1 87 ? -5.648 -11.884 5.264 1.00 53.91 87 LYS A O 1
ATOM 657 N N . SER A 1 88 ? -5.833 -9.625 5.318 1.00 61.19 88 SER A N 1
ATOM 658 C CA . SER A 1 88 ? -4.519 -8.993 5.070 1.00 61.19 88 SER A CA 1
ATOM 659 C C . SER A 1 88 ? -3.293 -9.755 4.509 1.00 61.19 88 SER A C 1
ATOM 661 O O . SER A 1 88 ? -2.371 -9.086 4.042 1.00 61.19 88 SER A O 1
ATOM 663 N N . SER A 1 89 ? -3.199 -11.085 4.520 1.00 60.50 89 SER A N 1
ATOM 664 C CA . SER A 1 89 ? -2.079 -11.823 3.913 1.00 60.50 89 SER A CA 1
ATOM 665 C C . SER A 1 89 ? -2.295 -12.049 2.417 1.00 60.50 89 SER A C 1
ATOM 667 O O . SER A 1 89 ? -1.350 -11.946 1.638 1.00 60.50 89 SER A O 1
ATOM 669 N N . ALA A 1 90 ? -3.544 -12.270 1.996 1.00 63.59 90 ALA A N 1
ATOM 670 C CA . ALA A 1 90 ? -3.891 -12.505 0.597 1.00 63.59 90 ALA A CA 1
ATOM 671 C C . ALA A 1 90 ? -3.610 -11.277 -0.286 1.00 63.59 90 ALA A C 1
ATOM 673 O O . ALA A 1 90 ? -3.039 -11.416 -1.363 1.00 63.59 90 ALA A O 1
ATOM 674 N N . SER A 1 91 ? -3.919 -10.061 0.183 1.00 73.94 91 SER A N 1
ATOM 675 C CA . SER A 1 91 ? -3.614 -8.824 -0.554 1.00 73.94 91 SER A CA 1
ATOM 676 C C . SER A 1 91 ? -2.111 -8.587 -0.704 1.00 73.94 91 SER A C 1
ATOM 678 O O . SER A 1 91 ? -1.665 -8.123 -1.750 1.00 73.94 91 SER A O 1
ATOM 680 N N . PHE A 1 92 ? -1.326 -8.936 0.320 1.00 80.88 92 PHE A N 1
ATOM 681 C CA . PHE A 1 92 ? 0.132 -8.837 0.274 1.00 80.88 92 PHE A CA 1
ATOM 682 C C . PHE A 1 92 ? 0.750 -9.883 -0.649 1.00 80.88 92 PHE A C 1
ATOM 684 O O . PHE A 1 92 ? 1.598 -9.538 -1.467 1.00 80.88 92 PHE A O 1
ATOM 691 N N . ALA A 1 93 ? 0.276 -11.129 -0.587 1.00 83.75 93 ALA A N 1
ATOM 692 C CA . ALA A 1 93 ? 0.701 -12.183 -1.498 1.00 83.75 93 ALA A CA 1
ATOM 693 C C . ALA A 1 93 ? 0.392 -11.820 -2.958 1.00 83.75 93 ALA A C 1
ATOM 695 O O . ALA A 1 93 ? 1.272 -11.919 -3.804 1.00 83.75 93 ALA A O 1
ATOM 696 N N . VAL A 1 94 ? -0.814 -11.323 -3.251 1.00 86.06 94 VAL A N 1
ATOM 697 C CA . VAL A 1 94 ? -1.193 -10.879 -4.602 1.00 86.06 94 VAL A CA 1
ATOM 698 C C . VAL A 1 94 ? -0.323 -9.713 -5.073 1.00 86.06 94 VAL A C 1
ATOM 700 O O . VAL A 1 94 ? 0.150 -9.739 -6.205 1.00 86.06 94 VAL A O 1
ATOM 703 N N . ALA A 1 95 ? -0.056 -8.717 -4.222 1.00 85.56 95 ALA A N 1
ATOM 704 C CA . ALA A 1 95 ? 0.826 -7.605 -4.576 1.00 85.56 95 ALA A CA 1
ATOM 705 C C . ALA A 1 95 ? 2.273 -8.067 -4.827 1.00 85.56 95 ALA A C 1
ATOM 707 O O . ALA A 1 95 ? 2.886 -7.647 -5.805 1.00 85.56 95 ALA A O 1
ATOM 708 N N . ALA A 1 96 ? 2.806 -8.966 -3.996 1.00 86.56 96 ALA A N 1
ATOM 709 C CA . ALA A 1 96 ? 4.143 -9.531 -4.171 1.00 86.56 96 ALA A CA 1
ATOM 710 C C . ALA A 1 96 ? 4.249 -10.353 -5.465 1.00 86.56 96 ALA A C 1
ATOM 712 O O . ALA A 1 96 ? 5.197 -10.191 -6.233 1.00 86.56 96 ALA A O 1
ATOM 713 N N . ILE A 1 97 ? 3.236 -11.180 -5.740 1.00 90.31 97 ILE A N 1
ATOM 714 C CA . ILE A 1 97 ? 3.109 -11.915 -7.000 1.00 90.31 97 ILE A CA 1
ATOM 715 C C . ILE A 1 97 ? 3.064 -10.931 -8.168 1.00 90.31 97 ILE A C 1
ATOM 717 O O . ILE A 1 97 ? 3.759 -11.141 -9.155 1.00 90.31 97 ILE A O 1
ATOM 721 N N . ALA A 1 98 ? 2.305 -9.841 -8.061 1.00 88.94 98 ALA A N 1
ATOM 722 C CA . ALA A 1 98 ? 2.188 -8.863 -9.131 1.00 88.94 98 ALA A CA 1
ATOM 723 C C . ALA A 1 98 ? 3.518 -8.147 -9.426 1.00 88.94 98 ALA A C 1
ATOM 725 O O . ALA A 1 98 ? 3.904 -8.044 -10.587 1.00 88.94 98 ALA A O 1
ATOM 726 N N . VAL A 1 99 ? 4.252 -7.714 -8.396 1.00 91.50 99 VAL A N 1
ATOM 727 C CA . VAL A 1 99 ? 5.565 -7.047 -8.528 1.00 91.50 99 VAL A CA 1
ATOM 728 C C . VAL A 1 99 ? 6.591 -7.920 -9.265 1.00 91.50 99 VAL A C 1
ATOM 730 O O . VAL A 1 99 ? 7.458 -7.389 -9.962 1.00 91.50 99 VAL A O 1
ATOM 733 N N . LEU A 1 100 ? 6.488 -9.245 -9.134 1.00 89.75 100 LEU A N 1
ATOM 734 C CA . LEU A 1 100 ? 7.395 -10.204 -9.766 1.00 89.75 100 LEU A CA 1
ATOM 735 C C . LEU A 1 100 ? 6.890 -10.690 -11.129 1.00 89.75 100 LEU A C 1
ATOM 737 O O . LEU A 1 100 ? 7.624 -10.661 -12.117 1.00 89.75 100 LEU A O 1
ATOM 741 N N . LEU A 1 101 ? 5.638 -11.143 -11.198 1.00 92.50 101 LEU A N 1
ATOM 742 C CA . LEU A 1 101 ? 5.103 -11.802 -12.384 1.00 92.50 101 LEU A CA 1
ATOM 743 C C . LEU A 1 101 ? 4.711 -10.826 -13.486 1.00 92.50 101 LEU A C 1
ATOM 745 O O . LEU A 1 101 ? 4.872 -11.190 -14.645 1.00 92.50 101 LEU A O 1
ATOM 749 N N . LEU A 1 102 ? 4.225 -9.613 -13.186 1.00 92.81 102 LEU A N 1
ATOM 750 C CA . LEU A 1 102 ? 3.819 -8.682 -14.250 1.00 92.81 102 LEU A CA 1
ATOM 751 C C . LEU A 1 102 ? 5.006 -8.268 -15.131 1.00 92.81 102 LEU A C 1
ATOM 753 O O . LEU A 1 102 ? 4.893 -8.413 -16.349 1.00 92.81 102 LEU A O 1
ATOM 757 N N . PRO A 1 103 ? 6.148 -7.804 -14.582 1.00 92.06 103 PRO A N 1
ATOM 758 C CA . PRO A 1 103 ? 7.298 -7.424 -15.404 1.00 92.06 103 PRO A CA 1
ATOM 759 C C . PRO A 1 103 ? 7.866 -8.606 -16.192 1.00 92.06 103 PRO A C 1
ATOM 761 O O . PRO A 1 103 ? 8.221 -8.464 -17.362 1.00 92.06 103 PRO A O 1
ATOM 764 N N . PHE A 1 104 ? 7.892 -9.794 -15.583 1.00 92.38 104 PHE A N 1
ATOM 765 C CA . PHE A 1 104 ? 8.345 -11.007 -16.256 1.00 92.38 104 PHE A CA 1
ATOM 766 C C . PHE A 1 104 ? 7.397 -11.439 -17.385 1.00 92.38 104 PHE A C 1
ATOM 768 O O . PHE A 1 104 ? 7.846 -11.750 -18.487 1.00 92.38 104 PHE A O 1
ATOM 775 N N . ALA A 1 105 ? 6.084 -11.418 -17.145 1.00 93.00 105 ALA A N 1
ATOM 776 C CA . ALA A 1 105 ? 5.077 -11.725 -18.154 1.00 93.00 105 ALA A CA 1
ATOM 777 C C . ALA A 1 105 ? 5.112 -10.712 -19.305 1.00 93.00 105 ALA A C 1
ATOM 779 O O . ALA A 1 105 ? 5.039 -11.111 -20.464 1.00 93.00 105 ALA A O 1
ATOM 780 N N . ALA A 1 106 ? 5.289 -9.422 -19.005 1.00 91.12 106 ALA A N 1
ATOM 781 C CA . ALA A 1 106 ? 5.464 -8.381 -20.012 1.00 91.12 106 ALA A CA 1
ATOM 782 C C . ALA A 1 106 ? 6.706 -8.638 -20.878 1.00 91.12 106 ALA A C 1
ATOM 784 O O . ALA A 1 106 ? 6.622 -8.581 -22.105 1.00 91.12 106 ALA A O 1
ATOM 785 N N . TRP A 1 107 ? 7.836 -8.995 -20.260 1.00 91.56 107 TRP A N 1
ATOM 786 C CA . TRP A 1 107 ? 9.044 -9.379 -20.990 1.00 91.56 107 TRP A CA 1
ATOM 787 C C . TRP A 1 107 ? 8.819 -10.614 -21.872 1.00 91.56 107 TRP A C 1
ATOM 789 O O . TRP A 1 107 ? 9.193 -10.603 -23.043 1.00 91.56 107 TRP A O 1
ATOM 799 N N . LEU A 1 108 ? 8.165 -11.657 -21.350 1.00 92.69 108 LEU A N 1
ATOM 800 C CA . LEU A 1 108 ? 7.875 -12.878 -22.104 1.00 92.69 108 LEU A CA 1
ATOM 801 C C . LEU A 1 108 ? 6.942 -12.608 -23.293 1.00 92.69 108 LEU A C 1
ATOM 803 O O . LEU A 1 108 ? 7.181 -13.112 -24.389 1.00 92.69 108 LEU A O 1
ATOM 807 N N . LEU A 1 109 ? 5.899 -11.799 -23.094 1.00 94.19 109 LEU A N 1
ATOM 808 C CA . LEU A 1 109 ? 4.996 -11.375 -24.163 1.00 94.19 109 LEU A CA 1
ATOM 809 C C . LEU A 1 109 ? 5.747 -10.578 -25.229 1.00 94.19 109 LEU A C 1
ATOM 811 O O . LEU A 1 109 ? 5.598 -10.872 -26.411 1.00 94.19 109 LEU A O 1
ATOM 815 N N . TYR A 1 110 ? 6.608 -9.639 -24.832 1.00 88.38 110 TYR A N 1
ATOM 816 C CA . TYR A 1 110 ? 7.453 -8.901 -25.770 1.00 88.38 110 TYR A CA 1
ATOM 817 C C . TYR A 1 110 ? 8.405 -9.825 -26.539 1.00 88.38 110 TYR A C 1
ATOM 819 O O . TYR A 1 110 ? 8.562 -9.679 -27.746 1.00 88.38 110 TYR A O 1
ATOM 827 N N . ALA A 1 111 ? 8.999 -10.819 -25.879 1.00 89.88 111 ALA A N 1
ATOM 828 C CA . ALA A 1 111 ? 9.882 -11.779 -26.534 1.00 89.88 111 ALA A CA 1
ATOM 829 C C . ALA A 1 111 ? 9.149 -12.675 -27.549 1.00 89.88 111 ALA A C 1
ATOM 831 O O . ALA A 1 111 ? 9.760 -13.125 -28.515 1.00 89.88 111 ALA A O 1
ATOM 832 N N . ARG A 1 112 ? 7.856 -12.953 -27.331 1.00 92.75 112 ARG A N 1
ATOM 833 C CA . ARG A 1 112 ? 7.036 -13.816 -28.197 1.00 92.75 112 ARG A CA 1
ATOM 834 C C . ARG A 1 112 ? 6.347 -13.069 -29.337 1.00 92.75 112 ARG A C 1
ATOM 836 O O . ARG A 1 112 ? 6.238 -13.626 -30.423 1.00 92.75 112 ARG A O 1
ATOM 843 N N . LEU A 1 113 ? 5.826 -11.873 -29.068 1.00 92.62 113 LEU A N 1
ATOM 844 C CA . LEU A 1 113 ? 5.006 -11.098 -30.007 1.00 92.62 113 LEU A CA 1
ATOM 845 C C . LEU A 1 113 ? 5.770 -9.918 -30.619 1.00 92.62 113 LEU A C 1
ATOM 847 O O . LEU A 1 113 ? 5.387 -9.426 -31.675 1.00 92.62 113 LEU A O 1
ATOM 851 N N . GLY A 1 114 ? 6.802 -9.426 -29.936 1.00 87.88 114 GLY A N 1
ATOM 852 C CA . GLY A 1 114 ? 7.583 -8.274 -30.365 1.00 87.88 114 GLY A CA 1
ATOM 853 C C . GLY A 1 114 ? 8.707 -8.634 -31.332 1.00 87.88 114 GLY A C 1
ATOM 854 O O . GLY A 1 114 ? 8.876 -9.776 -31.758 1.00 87.88 114 GLY A O 1
ATOM 855 N N . MET A 1 115 ? 9.517 -7.627 -31.650 1.00 85.81 115 MET A N 1
ATOM 856 C CA . MET A 1 115 ? 10.676 -7.745 -32.537 1.00 85.81 115 MET A CA 1
ATOM 857 C C . MET A 1 115 ? 11.968 -7.444 -31.755 1.00 85.81 115 MET A C 1
ATOM 859 O O . MET A 1 115 ? 12.592 -6.406 -31.959 1.00 85.81 115 MET A O 1
ATOM 863 N N . PRO A 1 116 ? 12.410 -8.329 -30.841 1.00 80.31 116 PRO A N 1
ATOM 864 C CA . PRO A 1 116 ? 13.560 -8.075 -29.960 1.00 80.31 116 PRO A CA 1
ATOM 865 C C . PRO A 1 116 ? 14.913 -7.984 -30.688 1.00 80.31 116 PRO A C 1
ATOM 867 O O . PRO A 1 116 ? 15.913 -7.568 -30.086 1.00 80.31 116 PRO A O 1
ATOM 870 N N . GLY A 1 117 ? 14.946 -8.440 -31.942 1.00 78.69 117 GLY A N 1
ATOM 871 C CA . GLY A 1 117 ? 16.101 -8.399 -32.834 1.00 78.69 117 GLY A CA 1
ATOM 872 C C . GLY A 1 117 ? 16.080 -7.240 -33.827 1.00 78.69 117 GLY A C 1
ATOM 873 O O . GLY A 1 117 ? 16.980 -7.184 -34.659 1.00 78.69 117 GLY A O 1
ATOM 874 N N . LEU A 1 118 ? 15.081 -6.348 -33.772 1.00 80.12 118 LEU A N 1
ATOM 875 C CA . LEU A 1 118 ? 15.103 -5.149 -34.602 1.00 80.12 118 LEU A CA 1
ATOM 876 C C . LEU A 1 118 ? 16.322 -4.307 -34.187 1.00 80.12 118 LEU A C 1
ATOM 878 O O . LEU A 1 118 ? 16.467 -4.034 -32.990 1.00 80.12 118 LEU A O 1
ATOM 882 N N . PRO A 1 119 ? 17.221 -3.955 -35.121 1.00 76.38 119 PRO A N 1
ATOM 883 C CA . PRO A 1 119 ? 18.321 -3.058 -34.816 1.00 76.38 119 PRO A CA 1
ATOM 884 C C . PRO A 1 119 ? 17.758 -1.707 -34.392 1.00 76.38 119 PRO A C 1
ATOM 886 O O . PRO A 1 119 ? 16.771 -1.232 -34.960 1.00 76.38 119 PRO A O 1
ATOM 889 N N 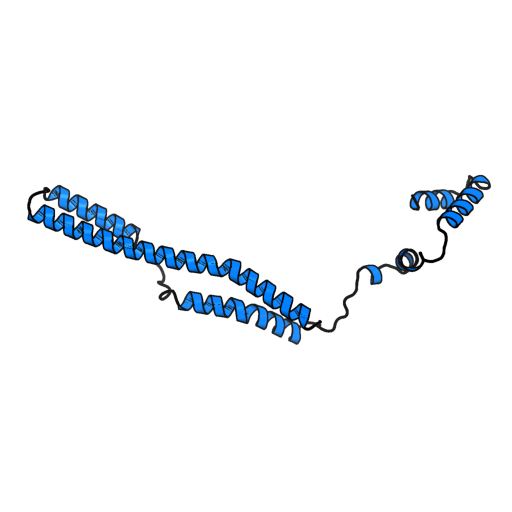. ASP A 1 120 ? 18.391 -1.088 -33.403 1.00 74.00 120 ASP A N 1
ATOM 890 C CA . ASP A 1 120 ? 18.088 0.297 -33.086 1.00 74.00 120 ASP A CA 1
ATOM 891 C C . ASP A 1 120 ? 18.484 1.148 -34.296 1.00 74.00 120 ASP A C 1
ATOM 893 O O . ASP A 1 120 ? 19.613 1.054 -34.768 1.00 74.00 120 ASP A O 1
ATOM 897 N N . GLU A 1 121 ? 17.575 1.983 -34.795 1.00 78.50 121 GLU A N 1
ATOM 898 C CA . GLU A 1 121 ? 17.939 3.010 -35.769 1.00 78.50 121 GLU A CA 1
ATOM 899 C C . GLU A 1 121 ? 18.241 4.305 -35.013 1.00 78.50 121 GLU A C 1
ATOM 901 O O . GLU A 1 121 ? 17.303 5.011 -34.620 1.00 78.50 121 GLU A O 1
ATOM 906 N N . PRO A 1 122 ? 19.508 4.663 -34.750 1.00 79.06 122 PRO A N 1
ATOM 907 C CA . PRO A 1 122 ? 19.832 5.925 -34.106 1.00 79.06 122 PRO A CA 1
ATOM 908 C C . PRO A 1 122 ? 19.433 7.101 -35.002 1.00 79.06 122 PRO A C 1
ATOM 910 O O . PRO A 1 122 ? 19.420 7.023 -36.229 1.00 79.06 122 PRO A O 1
ATOM 913 N N . PHE A 1 123 ? 19.099 8.232 -34.383 1.00 68.38 123 PHE A N 1
ATOM 914 C CA . PHE A 1 123 ? 18.625 9.421 -35.099 1.00 68.38 123 PHE A CA 1
ATOM 915 C C . PHE A 1 123 ? 19.606 9.902 -36.189 1.00 68.38 123 PHE A C 1
ATOM 917 O O . PHE A 1 123 ? 19.176 10.350 -37.249 1.00 68.38 123 PHE A O 1
ATOM 924 N N . ALA A 1 124 ? 20.915 9.730 -35.970 1.00 70.31 124 ALA A N 1
ATOM 925 C CA . ALA A 1 124 ? 21.964 10.048 -36.942 1.00 70.31 124 ALA A CA 1
ATOM 926 C C . ALA A 1 124 ? 21.881 9.210 -38.236 1.00 70.31 124 ALA A C 1
ATOM 928 O O . ALA A 1 124 ? 22.233 9.685 -39.315 1.00 70.31 124 ALA A O 1
ATOM 929 N N . GLU A 1 125 ? 21.379 7.976 -38.157 1.00 67.00 125 GLU A N 1
ATOM 930 C CA . GLU A 1 125 ? 21.257 7.077 -39.309 1.00 67.00 125 GLU A CA 1
ATOM 931 C C . GLU A 1 125 ? 19.979 7.317 -40.118 1.00 67.00 125 GLU A C 1
ATOM 933 O O . GLU A 1 125 ? 19.970 7.050 -41.323 1.00 67.00 125 GLU A O 1
ATOM 938 N N . ARG A 1 126 ? 18.962 7.914 -39.484 1.00 66.88 126 ARG A N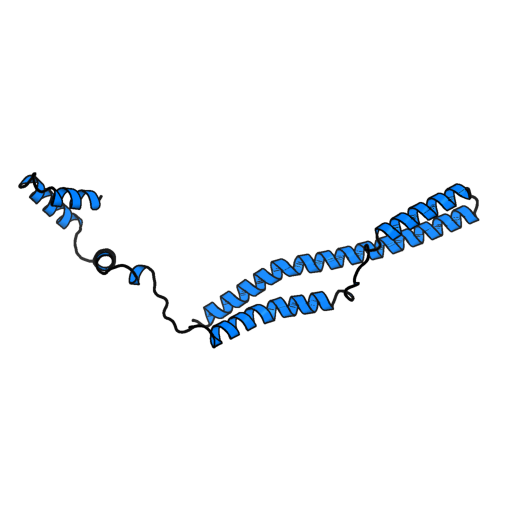 1
ATOM 939 C CA . ARG A 1 126 ? 17.684 8.328 -40.086 1.00 66.88 126 ARG A CA 1
ATOM 940 C C . ARG A 1 126 ? 17.761 9.660 -40.840 1.00 66.88 126 ARG A C 1
ATOM 942 O O . ARG A 1 126 ? 16.802 10.051 -41.504 1.00 66.88 126 ARG A O 1
ATOM 949 N N . ALA A 1 127 ? 18.880 10.375 -40.732 1.00 63.25 127 ALA A N 1
ATOM 950 C CA . ALA A 1 127 ? 19.066 11.656 -41.395 1.00 63.25 127 ALA A CA 1
ATOM 951 C C . ALA A 1 127 ? 19.283 11.464 -42.914 1.00 63.25 127 ALA A C 1
ATOM 953 O O . ALA A 1 127 ? 19.984 10.526 -43.316 1.00 63.25 127 ALA A O 1
ATOM 954 N N . PRO A 1 128 ? 18.716 12.333 -43.778 1.00 59.34 128 PRO A N 1
ATOM 955 C CA . PRO A 1 128 ? 18.942 12.262 -45.220 1.00 59.34 128 PRO A CA 1
ATOM 956 C C . PRO A 1 128 ? 20.449 12.339 -45.531 1.00 59.34 128 PRO A C 1
ATOM 958 O O . PRO A 1 128 ? 21.190 12.952 -44.760 1.00 59.34 128 PRO A O 1
ATOM 961 N N . PRO A 1 129 ? 20.931 11.773 -46.655 1.00 57.75 129 PRO A N 1
ATOM 962 C CA . PRO A 1 129 ? 22.363 11.707 -46.987 1.00 57.75 129 PRO A CA 1
ATOM 963 C C . PRO A 1 129 ? 23.105 13.049 -46.848 1.00 57.75 129 PRO A C 1
ATOM 965 O O . PRO A 1 129 ? 24.259 13.080 -46.427 1.00 57.75 129 PRO A O 1
ATOM 968 N N . ALA A 1 130 ? 22.413 14.163 -47.112 1.00 54.88 130 ALA A N 1
ATOM 969 C CA . ALA A 1 130 ? 22.925 15.522 -46.944 1.00 54.88 130 ALA A CA 1
ATOM 970 C C . ALA A 1 130 ? 23.320 15.873 -45.494 1.00 54.88 130 ALA A C 1
ATOM 972 O O . ALA A 1 130 ? 24.294 16.583 -45.282 1.00 54.88 130 ALA A O 1
ATOM 973 N N . ALA A 1 131 ? 22.615 15.352 -44.489 1.00 52.53 131 ALA A N 1
ATOM 974 C CA . ALA A 1 131 ? 22.942 15.557 -43.078 1.00 52.53 131 ALA A CA 1
ATOM 975 C C . ALA A 1 131 ? 24.087 14.639 -42.601 1.00 52.53 131 ALA A C 1
ATOM 977 O O . ALA A 1 131 ? 24.866 15.030 -41.734 1.00 52.53 131 ALA A O 1
ATOM 978 N N . LYS A 1 132 ? 24.246 13.454 -43.213 1.00 48.09 132 LYS A N 1
ATOM 979 C CA . LYS A 1 132 ? 25.384 12.548 -42.958 1.00 48.09 132 LYS A CA 1
ATOM 980 C C . LYS A 1 132 ? 26.707 13.124 -43.470 1.00 48.09 132 LYS A C 1
ATOM 982 O O . LYS A 1 132 ? 27.725 12.966 -42.806 1.00 48.09 132 LYS A O 1
ATOM 987 N N . ALA A 1 133 ? 26.690 13.839 -44.597 1.00 50.78 133 ALA A N 1
ATOM 988 C CA . ALA A 1 133 ? 27.870 14.524 -45.133 1.00 50.78 133 ALA A CA 1
ATOM 989 C C . ALA A 1 133 ? 28.371 15.659 -44.218 1.00 50.78 133 ALA A C 1
ATOM 991 O O . ALA A 1 133 ? 29.575 15.863 -44.101 1.00 50.78 133 ALA A O 1
ATOM 992 N N . VAL A 1 134 ? 27.462 16.352 -43.521 1.00 52.19 134 VAL A N 1
ATOM 993 C CA . VAL A 1 134 ? 27.811 17.429 -42.577 1.00 52.19 134 VAL A CA 1
ATOM 994 C C . VAL A 1 134 ? 28.333 16.873 -41.246 1.00 52.19 134 VAL A C 1
ATOM 996 O O . VAL A 1 134 ? 29.263 17.432 -40.676 1.00 52.19 134 VAL A O 1
ATOM 999 N N . ALA A 1 135 ? 27.779 15.757 -40.759 1.00 48.22 135 ALA A N 1
ATOM 1000 C CA . ALA A 1 135 ? 28.167 15.177 -39.470 1.00 48.22 135 ALA A CA 1
ATOM 1001 C C . ALA A 1 135 ? 29.359 14.197 -39.541 1.00 48.22 135 ALA A C 1
ATOM 1003 O O . ALA A 1 135 ? 30.094 14.073 -38.568 1.00 48.22 135 ALA A O 1
ATOM 1004 N N . GLY A 1 136 ? 29.556 13.496 -40.665 1.00 44.81 136 GLY A N 1
ATOM 1005 C CA . GLY A 1 136 ? 30.628 12.503 -40.851 1.00 44.81 136 GLY A CA 1
ATOM 1006 C C . GLY A 1 136 ? 31.812 12.969 -41.709 1.00 44.81 136 GLY A C 1
ATOM 1007 O O . GLY A 1 136 ? 32.795 12.247 -41.816 1.00 44.81 136 GLY A O 1
ATOM 1008 N N . GLY A 1 137 ? 31.726 14.151 -42.333 1.00 43.38 137 GLY A N 1
ATOM 1009 C CA . GLY A 1 137 ? 32.765 14.716 -43.208 1.00 43.38 137 GLY A CA 1
ATOM 1010 C C . GLY A 1 137 ? 33.629 15.805 -42.565 1.00 43.38 137 GLY A C 1
ATOM 1011 O O . GLY A 1 137 ? 34.509 16.355 -43.225 1.00 43.38 137 GLY A O 1
ATOM 1012 N N . ALA A 1 138 ? 33.404 16.120 -41.288 1.00 47.31 138 ALA A N 1
ATOM 1013 C CA . ALA A 1 138 ? 34.111 17.170 -40.558 1.00 47.31 138 ALA A CA 1
ATOM 1014 C C . ALA A 1 138 ? 35.491 16.729 -40.037 1.00 47.31 138 ALA A C 1
ATOM 1016 O O . ALA A 1 138 ? 35.908 17.176 -38.973 1.00 47.31 138 ALA A O 1
ATOM 1017 N N . GLU A 1 139 ? 36.194 15.843 -40.750 1.00 47.22 139 GLU A N 1
ATOM 1018 C CA . GLU A 1 139 ? 37.572 15.512 -40.381 1.00 47.22 139 GLU A CA 1
ATOM 1019 C C . GLU A 1 139 ? 38.613 16.266 -41.218 1.00 47.22 139 GLU A C 1
ATOM 1021 O O . GLU A 1 139 ? 39.651 16.583 -40.661 1.00 47.22 139 GLU A O 1
ATOM 1026 N N . HIS A 1 140 ? 38.384 16.628 -42.493 1.00 45.03 140 HIS A N 1
ATOM 1027 C CA . HIS A 1 140 ? 39.452 17.235 -43.328 1.00 45.03 140 HIS A CA 1
ATOM 1028 C C . HIS A 1 140 ? 38.992 18.258 -44.389 1.00 45.03 140 HIS A C 1
ATOM 1030 O O . HIS A 1 140 ? 39.705 18.508 -45.360 1.00 45.03 140 HIS A O 1
ATOM 1036 N N . LEU A 1 141 ? 37.827 18.888 -44.235 1.00 52.94 141 LEU A N 1
ATOM 1037 C CA . LEU A 1 141 ? 37.514 20.101 -44.997 1.00 52.94 141 LEU A CA 1
ATOM 1038 C C . LEU A 1 141 ? 37.541 21.261 -44.016 1.00 52.94 141 LEU A C 1
ATOM 1040 O O . LEU A 1 141 ? 36.633 21.396 -43.199 1.00 52.94 141 LEU A O 1
ATOM 1044 N N . ASP A 1 142 ? 38.616 22.049 -44.073 1.00 63.56 142 ASP A N 1
ATOM 1045 C CA . ASP A 1 142 ? 38.736 23.291 -43.320 1.00 63.56 142 ASP A CA 1
ATOM 1046 C C . ASP A 1 142 ? 37.605 24.220 -43.770 1.00 63.56 142 ASP A C 1
ATOM 1048 O O . ASP A 1 142 ? 37.668 24.905 -44.794 1.00 63.56 142 ASP A O 1
ATOM 1052 N N . LEU A 1 143 ? 36.507 24.162 -43.019 1.00 62.72 143 LEU A N 1
ATOM 1053 C CA . LEU A 1 143 ? 35.307 24.952 -43.235 1.00 62.72 143 LEU A CA 1
ATOM 1054 C C . LEU A 1 143 ? 35.658 26.447 -43.281 1.00 62.72 143 LEU A C 1
ATOM 1056 O O . LEU A 1 143 ? 35.016 27.200 -44.010 1.00 62.72 143 LEU A O 1
ATOM 1060 N N . GLY A 1 144 ? 36.725 26.859 -42.584 1.00 66.44 144 GLY A N 1
ATOM 1061 C CA . GLY A 1 144 ? 37.271 28.209 -42.651 1.00 66.44 144 GLY A CA 1
ATOM 1062 C C . GLY A 1 144 ? 37.790 28.578 -44.042 1.00 66.44 144 GLY A C 1
ATOM 1063 O O . GLY A 1 144 ? 37.495 29.669 -44.530 1.00 66.44 144 GLY A O 1
ATOM 1064 N N . GLU A 1 145 ? 38.486 27.670 -44.731 1.00 67.88 145 GLU A N 1
ATOM 1065 C CA . GLU A 1 145 ? 38.990 27.906 -46.091 1.00 67.88 145 GLU A CA 1
ATOM 1066 C C . GLU A 1 145 ? 37.853 27.929 -47.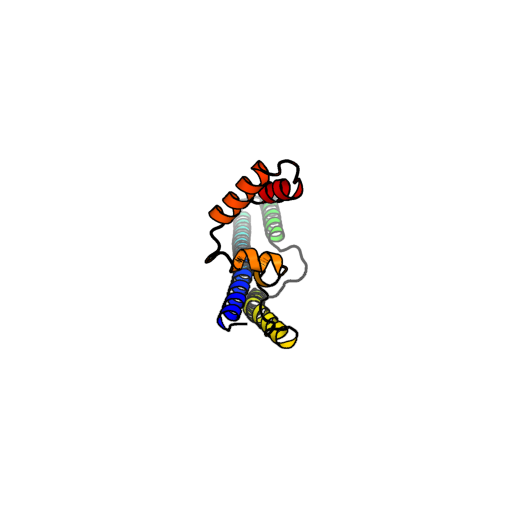128 1.00 67.88 145 GLU A C 1
ATOM 1068 O O . GLU A 1 145 ? 37.847 28.758 -48.043 1.00 67.88 145 GLU A O 1
ATOM 1073 N N . ALA A 1 146 ? 36.847 27.064 -46.962 1.00 70.50 146 ALA A N 1
ATOM 1074 C CA . ALA A 1 146 ? 35.663 27.043 -47.821 1.00 70.50 146 ALA A CA 1
ATOM 1075 C C . ALA A 1 146 ? 34.838 28.338 -47.690 1.00 70.50 146 ALA A C 1
ATOM 1077 O O . ALA A 1 146 ? 34.452 28.930 -48.700 1.00 70.50 146 ALA A O 1
ATOM 1078 N N . ILE A 1 147 ? 34.638 28.827 -46.460 1.00 74.38 147 ILE A N 1
ATOM 1079 C CA . ILE A 1 147 ? 33.971 30.109 -46.190 1.00 74.38 147 ILE A CA 1
ATOM 1080 C C . ILE A 1 147 ? 34.792 31.278 -46.757 1.00 74.38 147 ILE A C 1
ATOM 1082 O O . ILE A 1 147 ? 34.223 32.187 -47.363 1.00 74.38 147 ILE A O 1
ATOM 1086 N N . ALA A 1 148 ? 36.124 31.246 -46.635 1.00 77.25 148 ALA A N 1
ATOM 1087 C CA . ALA A 1 148 ? 36.999 32.285 -47.180 1.00 77.25 148 ALA A CA 1
ATOM 1088 C C . ALA A 1 148 ? 36.932 32.371 -48.716 1.00 77.25 148 ALA A C 1
ATOM 1090 O O . ALA A 1 148 ? 36.872 33.472 -49.267 1.00 77.25 148 ALA A O 1
ATOM 1091 N N . LYS A 1 149 ? 36.877 31.228 -49.414 1.00 76.88 149 LYS A N 1
ATOM 1092 C CA . LYS A 1 149 ? 36.698 31.176 -50.877 1.00 76.88 149 LYS A CA 1
ATOM 1093 C C . LYS A 1 149 ? 35.334 31.701 -51.319 1.00 76.88 149 LYS A C 1
ATOM 1095 O O . LYS A 1 149 ? 35.272 32.467 -52.277 1.00 76.88 149 LYS A O 1
ATOM 1100 N N . ILE A 1 150 ? 34.262 31.349 -50.607 1.00 78.81 150 ILE A N 1
ATOM 1101 C CA . ILE A 1 150 ? 32.913 31.863 -50.895 1.00 78.81 150 ILE A CA 1
ATOM 1102 C C . ILE A 1 150 ? 32.864 33.382 -50.678 1.00 78.81 150 ILE A C 1
ATOM 1104 O O . ILE A 1 150 ? 32.354 34.112 -51.524 1.00 78.81 150 ILE A O 1
ATOM 1108 N N . GLY A 1 151 ? 33.465 33.881 -49.594 1.00 78.00 151 GLY A N 1
ATOM 1109 C CA . GLY A 1 151 ? 33.557 35.317 -49.326 1.00 78.00 151 GLY A CA 1
ATOM 1110 C C . GLY A 1 151 ? 34.379 36.091 -50.365 1.00 78.00 151 GLY A C 1
ATOM 1111 O O . GLY A 1 151 ? 34.040 37.229 -50.683 1.00 78.00 151 GLY A O 1
ATOM 1112 N N . ALA A 1 152 ? 35.439 35.491 -50.916 1.00 81.12 152 ALA A N 1
ATOM 1113 C CA . ALA A 1 152 ? 36.215 36.086 -52.006 1.00 81.12 152 ALA A CA 1
ATOM 1114 C C . ALA A 1 152 ? 35.417 36.125 -53.321 1.00 81.12 152 ALA A C 1
ATOM 1116 O O . ALA A 1 152 ? 35.381 37.162 -53.977 1.00 81.12 152 ALA A O 1
ATOM 1117 N N . HIS A 1 153 ? 34.708 35.043 -53.654 1.00 77.62 153 HIS A N 1
ATOM 1118 C CA . HIS A 1 153 ? 33.876 34.964 -54.856 1.00 77.62 153 HIS A CA 1
ATOM 1119 C C . HIS A 1 153 ? 32.721 35.978 -54.840 1.00 77.62 153 HIS A C 1
ATOM 1121 O O . HIS A 1 153 ? 32.486 36.661 -55.831 1.00 77.62 153 HIS A O 1
ATOM 1127 N N . LEU A 1 154 ? 32.064 36.163 -53.692 1.00 81.94 154 LEU A N 1
ATOM 1128 C CA . LEU A 1 154 ? 30.989 37.151 -53.529 1.00 81.94 154 LEU A CA 1
ATOM 1129 C C . LEU A 1 154 ? 31.468 38.610 -53.591 1.00 81.94 154 LEU A C 1
ATOM 1131 O O . LEU A 1 154 ? 30.669 39.503 -53.864 1.00 81.94 154 LEU A O 1
ATOM 1135 N N . LYS A 1 155 ? 32.760 38.881 -53.349 1.00 82.12 155 LYS A N 1
ATOM 1136 C CA . LYS A 1 155 ? 33.335 40.220 -53.571 1.00 82.12 155 LYS A CA 1
ATOM 1137 C C . LYS A 1 155 ? 33.503 40.536 -55.054 1.00 82.12 155 LYS A C 1
ATOM 1139 O O . LYS A 1 155 ? 33.396 41.700 -55.428 1.00 82.12 155 LYS A O 1
ATOM 1144 N N . GLU A 1 156 ? 33.794 39.523 -55.864 1.00 84.81 156 GLU A N 1
ATOM 1145 C CA . GLU A 1 156 ? 33.959 39.655 -57.315 1.00 84.81 156 GLU A CA 1
ATOM 1146 C C . GLU A 1 156 ? 32.611 39.587 -58.050 1.00 84.81 156 GLU A C 1
ATOM 1148 O O . GLU A 1 156 ? 32.441 40.261 -59.063 1.00 84.81 156 GLU A O 1
ATOM 1153 N N . HIS A 1 157 ? 31.641 38.851 -57.495 1.00 78.12 157 HIS A N 1
ATOM 1154 C CA . HIS A 1 157 ? 30.292 38.655 -58.034 1.00 78.12 157 HIS A CA 1
ATOM 1155 C C . HIS A 1 157 ? 29.209 38.992 -56.991 1.00 78.12 157 HIS A C 1
ATOM 1157 O O . HIS A 1 157 ? 28.575 38.092 -56.427 1.00 78.12 157 HIS A O 1
ATOM 1163 N N . PRO A 1 158 ? 28.989 40.286 -56.688 1.00 78.94 158 PRO A N 1
ATOM 1164 C CA . PRO A 1 158 ? 28.056 40.719 -55.645 1.00 78.94 158 PRO A CA 1
ATOM 1165 C C . PRO A 1 158 ? 26.586 40.382 -55.937 1.00 78.94 158 PRO A C 1
ATOM 1167 O O . PRO A 1 158 ? 25.772 40.347 -55.013 1.00 78.94 158 PRO A O 1
ATOM 1170 N N . GLU A 1 159 ? 26.237 40.131 -57.196 1.00 84.25 159 GLU A N 1
ATOM 1171 C CA . GLU A 1 159 ? 24.897 39.777 -57.662 1.00 84.25 159 GLU A CA 1
ATOM 1172 C C . GLU A 1 159 ? 24.482 38.321 -57.392 1.00 84.25 159 GLU A C 1
ATOM 1174 O O . GLU A 1 159 ? 23.303 37.991 -57.551 1.00 84.25 159 GLU A O 1
ATOM 1179 N N . ASP A 1 160 ? 25.400 37.446 -56.962 1.00 84.19 160 ASP A N 1
ATOM 1180 C CA . ASP A 1 160 ? 25.076 36.046 -56.671 1.00 84.19 160 ASP A CA 1
ATOM 1181 C C . ASP A 1 160 ? 24.314 35.893 -55.341 1.00 84.19 160 ASP A C 1
ATOM 1183 O O . ASP A 1 160 ? 24.865 35.595 -54.277 1.00 84.19 160 ASP A O 1
ATOM 1187 N N . LEU A 1 161 ? 22.990 36.059 -55.413 1.00 76.56 161 LEU A N 1
ATOM 1188 C CA . LEU A 1 161 ? 22.065 35.835 -54.297 1.00 76.56 161 LEU A CA 1
ATOM 1189 C C . LEU A 1 161 ? 22.170 34.429 -53.687 1.00 76.56 161 LEU A C 1
ATOM 1191 O O . LEU A 1 161 ? 21.899 34.259 -52.495 1.00 76.56 161 LEU A O 1
ATOM 1195 N N . THR A 1 162 ? 22.530 33.419 -54.481 1.00 78.75 162 THR A N 1
ATOM 1196 C CA . THR A 1 162 ? 22.603 32.032 -54.005 1.00 78.75 162 THR A CA 1
ATOM 1197 C C . THR A 1 162 ? 23.806 31.858 -53.085 1.00 78.75 162 THR A C 1
ATOM 1199 O O . THR A 1 162 ? 23.680 31.245 -52.021 1.00 78.75 162 THR A O 1
ATOM 1202 N N . GLY A 1 163 ? 24.943 32.465 -53.436 1.00 78.69 163 GLY A N 1
ATOM 1203 C CA . GLY A 1 163 ? 26.129 32.503 -52.586 1.00 78.69 163 GLY A CA 1
ATOM 1204 C C . GLY A 1 163 ? 25.896 33.252 -51.266 1.00 78.69 163 GLY A C 1
ATOM 1205 O O . GLY A 1 163 ? 26.295 32.759 -50.208 1.00 78.69 163 GLY A O 1
ATOM 1206 N N . TRP A 1 164 ? 25.164 34.375 -51.281 1.00 81.06 164 TRP A N 1
ATOM 1207 C CA . TRP A 1 164 ? 24.786 35.094 -50.052 1.00 81.06 164 TRP A CA 1
ATOM 1208 C C . TRP A 1 164 ? 23.885 34.264 -49.122 1.00 81.06 164 TRP A C 1
ATOM 1210 O O . TRP A 1 164 ? 24.087 34.259 -47.906 1.00 81.06 164 TRP A O 1
ATOM 1220 N N . LEU A 1 165 ? 22.917 33.524 -49.675 1.00 82.25 165 LEU A N 1
ATOM 1221 C CA . LEU A 1 165 ? 22.035 32.638 -48.900 1.00 82.25 165 LEU A CA 1
ATOM 1222 C C . LEU A 1 165 ? 22.786 31.457 -48.272 1.00 82.25 165 LEU A C 1
ATOM 1224 O O . LEU A 1 165 ? 22.487 31.068 -47.142 1.00 82.25 165 LEU A O 1
ATOM 1228 N N . LEU A 1 166 ? 23.759 30.892 -48.989 1.00 81.50 166 LEU A N 1
ATOM 1229 C CA . LEU A 1 166 ? 24.626 29.831 -48.473 1.00 81.50 166 LEU A CA 1
ATOM 1230 C C . LEU A 1 166 ? 25.481 30.326 -47.302 1.00 81.50 166 LEU A C 1
ATOM 1232 O O . LEU A 1 166 ? 25.525 29.654 -46.273 1.00 81.50 166 LEU A O 1
ATOM 1236 N N . LEU A 1 167 ? 26.075 31.519 -47.413 1.00 78.75 167 LEU A N 1
ATOM 1237 C CA . LEU A 1 167 ? 26.872 32.125 -46.342 1.00 78.75 167 LEU A CA 1
ATOM 1238 C C . LEU A 1 167 ? 26.031 32.423 -45.088 1.00 78.75 167 LEU A C 1
ATOM 1240 O O . LEU A 1 167 ? 26.461 32.144 -43.969 1.00 78.75 167 LEU A O 1
ATOM 1244 N N . ALA A 1 168 ? 24.809 32.932 -45.266 1.00 79.12 168 ALA A N 1
ATOM 1245 C CA . ALA A 1 168 ? 23.899 33.235 -44.160 1.00 79.12 168 ALA A CA 1
ATOM 1246 C C . ALA A 1 168 ? 23.478 31.990 -43.359 1.00 79.12 168 ALA A C 1
ATOM 1248 O O . ALA A 1 168 ? 23.142 32.102 -42.186 1.00 79.12 168 ALA A O 1
ATOM 1249 N N . ARG A 1 169 ? 23.497 30.803 -43.977 1.00 73.31 169 ARG A N 1
ATOM 1250 C CA . ARG A 1 169 ? 23.129 29.536 -43.325 1.00 73.31 169 ARG A CA 1
ATOM 1251 C C . ARG A 1 169 ? 24.275 28.905 -42.526 1.00 73.31 169 ARG A C 1
ATOM 1253 O O . ARG A 1 169 ? 24.033 27.967 -41.774 1.00 73.31 169 ARG A O 1
ATOM 1260 N N . THR A 1 170 ? 25.505 29.375 -42.731 1.00 72.06 170 THR A N 1
ATOM 1261 C CA . THR A 1 170 ? 26.717 28.857 -42.070 1.00 72.06 170 THR A CA 1
ATOM 1262 C C . THR A 1 170 ? 27.129 29.628 -40.810 1.00 72.06 170 THR A C 1
ATOM 1264 O O . THR A 1 170 ? 28.126 29.256 -40.196 1.00 72.06 170 THR A O 1
ATOM 1267 N N . GLN A 1 171 ? 26.381 30.671 -40.431 1.00 55.84 171 GLN A N 1
ATOM 1268 C CA . GLN A 1 171 ? 26.535 31.440 -39.184 1.00 55.84 171 GLN A CA 1
ATOM 1269 C C . GLN A 1 171 ? 25.451 31.070 -38.167 1.00 55.84 171 GLN A C 1
ATOM 1271 O O . GLN A 1 171 ? 24.339 30.698 -38.607 1.00 55.84 171 GLN A O 1
#

Foldseek 3Di:
DDPVVLVVQLVVQLVVLCVPQVVVLVVVVVLVVVLVVVLVVLVVVLVVLVVCVVVVVDDPVVSVVSNVVSVVVNVVSPPPDDDDDPPSPVSVVVSVCCSNVVSVVVVVCCVVPHDPPPDDCDPLNVDDVVSVCVVVVPPPDPVVVVLVVLVVVCVVVVPPPVSVVVNVVVD

Secondary structure (DSSP, 8-state):
--HHHHHHHHHHHHHHHHHHHHHHHHHHHHHHHHHHHHHHHHHHHHHHHHHHHHTTSS-HHHHHHHHHHHHHHHHHHSPPSS----STHHHHHHHHHHHHHHHHHHHHHHHHHS-TTPPP--TTTSS-HHHHHHHHSTTS--HHHHHHHHHHHHHH-TT-HHHHHHHHTT-